Protein AF-A0A2L0FAG2-F1 (afdb_monomer_lite)

Organism: Sorangium cellulosum (NCBI:txid56)

Sequence (89 aa):
MNIRLHDTRATFITIKLANGRTETWISDRTGHRSSNQLHNYKRAARKVAELGLGDFAPLTGDNAGVVSAASRATGNLSEWREWATLTLD

Structure (mmCIF, N/CA/C/O backbone):
data_AF-A0A2L0FAG2-F1
#
_entry.id   AF-A0A2L0FAG2-F1
#
loop_
_atom_site.group_PDB
_atom_site.id
_atom_site.type_symbol
_atom_site.label_atom_id
_atom_site.label_alt_id
_atom_site.label_comp_id
_atom_site.label_asym_id
_atom_site.label_entity_id
_atom_site.label_seq_id
_atom_site.pdbx_PDB_ins_code
_atom_site.Cartn_x
_atom_site.Cartn_y
_atom_site.Cartn_z
_atom_site.occupancy
_atom_site.B_iso_or_equiv
_atom_site.auth_seq_id
_atom_site.auth_comp_id
_atom_site.auth_asym_id
_atom_site.auth_atom_id
_atom_site.pdbx_PDB_model_num
ATOM 1 N N . MET A 1 1 ? 19.083 11.611 -3.972 1.00 41.59 1 MET A N 1
ATOM 2 C CA . MET A 1 1 ? 17.854 10.841 -3.679 1.00 41.59 1 MET A CA 1
ATOM 3 C C . MET A 1 1 ? 18.071 10.127 -2.351 1.00 41.59 1 MET A C 1
ATOM 5 O O . MET A 1 1 ? 18.922 9.252 -2.306 1.00 41.59 1 MET A O 1
ATOM 9 N N . ASN A 1 2 ? 17.430 10.548 -1.258 1.00 47.25 2 ASN A N 1
ATOM 10 C CA . ASN A 1 2 ? 17.673 9.951 0.061 1.00 47.25 2 ASN A CA 1
ATOM 11 C C . ASN A 1 2 ? 16.571 8.927 0.355 1.00 47.25 2 ASN A C 1
ATOM 13 O O . ASN A 1 2 ? 15.504 9.308 0.827 1.00 47.25 2 ASN A O 1
ATOM 17 N N . ILE A 1 3 ? 16.805 7.661 0.005 1.00 53.38 3 ILE A N 1
ATOM 18 C CA . ILE A 1 3 ? 15.871 6.565 0.289 1.00 53.38 3 ILE A CA 1
ATOM 19 C C . ILE A 1 3 ? 16.003 6.236 1.774 1.00 53.38 3 ILE A C 1
ATOM 21 O O . ILE A 1 3 ? 17.037 5.734 2.214 1.00 53.38 3 ILE A O 1
ATOM 25 N N . ARG A 1 4 ? 14.975 6.536 2.567 1.00 64.19 4 ARG A N 1
ATOM 26 C CA . ARG A 1 4 ? 14.926 6.137 3.976 1.00 64.19 4 ARG A CA 1
ATOM 27 C C . ARG A 1 4 ? 14.271 4.765 4.092 1.00 64.19 4 ARG A C 1
ATOM 29 O O . ARG A 1 4 ? 13.387 4.417 3.319 1.00 64.19 4 ARG A O 1
ATOM 36 N N . LEU A 1 5 ? 14.624 4.006 5.132 1.00 56.00 5 LEU A N 1
ATOM 37 C CA . LEU A 1 5 ? 13.926 2.757 5.485 1.00 56.00 5 LEU A CA 1
ATOM 38 C C . LEU A 1 5 ? 12.406 2.973 5.664 1.00 56.00 5 LEU A C 1
ATOM 40 O O . LEU A 1 5 ? 11.597 2.077 5.439 1.00 56.00 5 LEU A O 1
ATOM 44 N N . HIS A 1 6 ? 11.999 4.186 6.047 1.00 61.84 6 HIS A N 1
ATOM 45 C CA . HIS A 1 6 ? 10.588 4.567 6.110 1.00 61.84 6 HIS A CA 1
ATOM 46 C C . HIS A 1 6 ? 9.887 4.546 4.746 1.00 61.84 6 HIS A C 1
ATOM 48 O O . HIS A 1 6 ? 8.698 4.225 4.685 1.00 61.84 6 HIS A O 1
ATOM 54 N N . ASP A 1 7 ? 10.615 4.813 3.664 1.00 71.12 7 ASP A N 1
ATOM 55 C CA . ASP A 1 7 ? 10.067 4.817 2.313 1.00 71.12 7 ASP A CA 1
ATOM 56 C C . ASP A 1 7 ? 9.817 3.385 1.839 1.00 71.12 7 ASP A C 1
ATOM 58 O O . ASP A 1 7 ? 8.771 3.115 1.262 1.00 71.12 7 ASP A O 1
ATOM 62 N N . THR A 1 8 ? 10.690 2.427 2.176 1.00 81.31 8 THR A N 1
ATOM 63 C CA . THR A 1 8 ? 10.496 1.023 1.770 1.00 81.31 8 THR A CA 1
ATOM 64 C C . THR A 1 8 ? 9.263 0.398 2.423 1.00 81.31 8 THR A C 1
ATOM 66 O O . THR A 1 8 ? 8.505 -0.310 1.756 1.00 81.31 8 THR A O 1
ATOM 69 N N . ARG A 1 9 ? 8.988 0.712 3.699 1.00 86.88 9 ARG A N 1
ATOM 70 C CA . ARG A 1 9 ? 7.743 0.301 4.373 1.00 86.88 9 ARG A CA 1
ATOM 71 C C . ARG A 1 9 ? 6.513 0.944 3.724 1.00 86.88 9 ARG A C 1
ATOM 73 O O . ARG A 1 9 ? 5.522 0.250 3.501 1.00 86.88 9 ARG A O 1
ATOM 80 N N . ALA A 1 10 ? 6.575 2.234 3.395 1.00 89.12 10 ALA A N 1
ATOM 81 C CA . ALA A 1 10 ? 5.498 2.931 2.691 1.00 89.12 10 ALA A CA 1
ATOM 82 C C . ALA A 1 10 ? 5.226 2.323 1.303 1.00 89.12 10 ALA A C 1
ATOM 84 O O . ALA A 1 10 ? 4.069 2.086 0.942 1.00 89.12 10 ALA A O 1
ATOM 85 N N . THR A 1 11 ? 6.283 2.009 0.550 1.00 90.25 11 THR A N 1
ATOM 86 C CA . THR A 1 11 ? 6.200 1.344 -0.753 1.00 90.25 11 THR A CA 1
ATOM 87 C C . THR A 1 11 ? 5.561 -0.035 -0.620 1.00 90.25 11 THR A C 1
ATOM 89 O O . THR A 1 11 ? 4.615 -0.330 -1.346 1.00 90.25 11 THR A O 1
ATOM 92 N N . PHE A 1 12 ? 5.992 -0.853 0.347 1.00 92.25 12 PHE A N 1
ATOM 93 C CA . PHE A 1 12 ? 5.405 -2.174 0.590 1.00 92.25 12 PHE A CA 1
ATOM 94 C C . PHE A 1 12 ? 3.894 -2.103 0.841 1.00 92.25 12 PHE A C 1
ATOM 96 O O . PHE A 1 12 ? 3.128 -2.811 0.188 1.00 92.25 12 PHE A O 1
ATOM 103 N N . ILE A 1 13 ? 3.452 -1.224 1.746 1.00 93.81 13 ILE A N 1
ATOM 104 C CA . ILE A 1 13 ? 2.027 -1.066 2.076 1.00 93.81 13 ILE A CA 1
ATOM 105 C C . ILE A 1 13 ? 1.233 -0.638 0.841 1.00 93.81 13 ILE A C 1
ATOM 107 O O . ILE A 1 13 ? 0.191 -1.219 0.544 1.00 93.81 13 ILE A O 1
ATOM 111 N N . THR A 1 14 ? 1.744 0.347 0.102 1.00 94.69 14 THR A N 1
ATOM 112 C CA . THR A 1 14 ? 1.083 0.902 -1.086 1.00 94.69 14 THR A CA 1
ATOM 113 C C . THR A 1 14 ? 0.878 -0.159 -2.168 1.00 94.69 14 THR A C 1
ATOM 115 O O . THR A 1 14 ? -0.244 -0.325 -2.645 1.00 94.69 14 THR A O 1
ATOM 118 N N . ILE A 1 15 ? 1.930 -0.912 -2.514 1.00 94.56 15 ILE A N 1
ATOM 119 C CA . ILE A 1 15 ? 1.866 -1.980 -3.523 1.00 94.56 15 ILE A CA 1
ATOM 120 C C . ILE A 1 15 ? 0.907 -3.094 -3.084 1.00 94.56 15 ILE A C 1
ATOM 122 O O . ILE A 1 15 ? 0.068 -3.541 -3.861 1.00 94.56 15 ILE A O 1
ATOM 126 N N . LYS A 1 16 ? 0.970 -3.535 -1.821 1.00 95.31 16 LYS A N 1
ATOM 127 C CA . LYS A 1 16 ? 0.113 -4.633 -1.344 1.00 95.31 16 LYS A CA 1
ATOM 128 C C . LYS A 1 16 ? -1.360 -4.233 -1.238 1.00 95.31 16 LYS A C 1
ATOM 130 O O . LYS A 1 16 ? -2.211 -5.057 -1.565 1.00 95.31 16 LYS A O 1
ATOM 135 N N . LEU A 1 17 ? -1.663 -2.991 -0.851 1.00 94.88 17 LEU A N 1
ATOM 136 C CA . LEU A 1 17 ? -3.028 -2.456 -0.911 1.00 94.88 17 LEU A CA 1
ATOM 137 C C . LEU A 1 17 ? -3.545 -2.398 -2.352 1.00 94.88 17 LEU A C 1
ATOM 139 O O . LEU A 1 17 ? -4.682 -2.789 -2.598 1.00 94.88 17 LEU A O 1
ATOM 143 N N . ALA A 1 18 ? -2.718 -1.946 -3.300 1.00 94.62 18 ALA A N 1
ATOM 144 C CA . ALA A 1 18 ? -3.087 -1.891 -4.715 1.00 94.62 18 ALA A CA 1
ATOM 145 C C . ALA A 1 18 ? -3.398 -3.286 -5.284 1.00 94.62 18 ALA A C 1
ATOM 147 O O . ALA A 1 18 ? -4.347 -3.448 -6.043 1.00 94.62 18 ALA A O 1
ATOM 148 N N . ASN A 1 19 ? -2.662 -4.305 -4.830 1.00 94.38 19 ASN A N 1
ATOM 149 C CA . ASN A 1 19 ? -2.866 -5.709 -5.193 1.00 94.38 19 ASN A CA 1
ATOM 150 C C . ASN A 1 19 ? -3.937 -6.424 -4.336 1.00 94.38 19 ASN A C 1
ATOM 152 O O . ASN A 1 19 ? -3.965 -7.654 -4.275 1.00 94.38 19 ASN A O 1
ATOM 156 N N . GLY A 1 20 ? -4.804 -5.679 -3.640 1.00 93.25 20 GLY A N 1
ATOM 157 C CA . GLY A 1 20 ? -5.993 -6.218 -2.971 1.00 93.25 20 GLY A CA 1
ATOM 158 C C . GLY A 1 20 ? -5.754 -6.899 -1.620 1.00 93.25 20 GLY A C 1
ATOM 159 O O . GLY A 1 20 ? -6.636 -7.600 -1.123 1.00 93.25 20 GLY A O 1
ATOM 160 N N . ARG A 1 21 ? -4.585 -6.722 -0.989 1.00 95.31 21 ARG A N 1
ATOM 161 C CA . ARG A 1 21 ? -4.364 -7.226 0.377 1.00 95.31 21 ARG A CA 1
ATOM 162 C C . ARG A 1 21 ?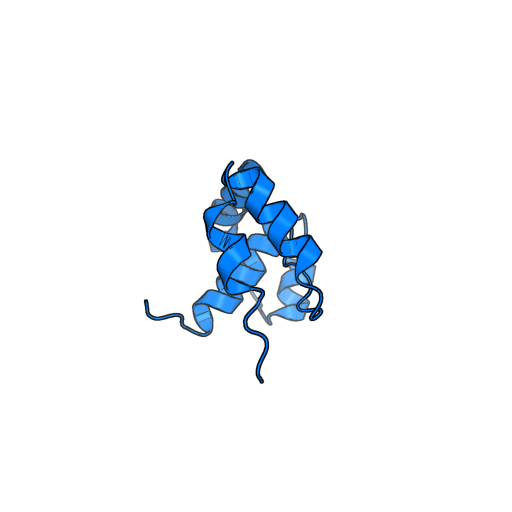 -5.153 -6.403 1.393 1.00 95.31 21 ARG A C 1
ATOM 164 O O . ARG A 1 21 ? -5.275 -5.187 1.273 1.00 95.31 21 ARG A O 1
ATOM 171 N N . THR A 1 22 ? -5.663 -7.078 2.420 1.00 94.19 22 THR A N 1
ATOM 172 C CA . THR A 1 22 ? -6.441 -6.440 3.486 1.00 94.19 22 THR A CA 1
ATOM 173 C C . THR A 1 22 ? -5.544 -5.661 4.446 1.00 94.19 22 THR A C 1
ATOM 175 O O . THR A 1 22 ? -4.366 -5.980 4.619 1.00 94.19 22 THR A O 1
ATOM 178 N N . GLU A 1 23 ? -6.115 -4.662 5.122 1.00 92.19 23 GLU A N 1
ATOM 179 C CA . GLU A 1 23 ? -5.408 -3.920 6.174 1.00 92.19 23 GLU A CA 1
ATOM 180 C C . GLU A 1 23 ? -4.903 -4.849 7.280 1.00 92.19 23 GLU A C 1
ATOM 182 O O . GLU A 1 23 ? -3.757 -4.716 7.692 1.00 92.19 23 GLU A O 1
ATOM 187 N N . THR A 1 24 ? -5.698 -5.841 7.693 1.00 93.38 24 THR A N 1
ATOM 188 C CA . THR A 1 24 ? -5.286 -6.861 8.670 1.00 93.38 24 THR A CA 1
ATOM 189 C C . THR A 1 24 ? -4.033 -7.607 8.213 1.00 93.38 24 THR A C 1
ATOM 191 O O . THR A 1 24 ? -3.047 -7.648 8.940 1.00 93.38 24 THR A O 1
ATOM 194 N N . TRP A 1 25 ? -4.012 -8.096 6.966 1.00 94.50 25 TRP A N 1
ATOM 195 C CA . TRP A 1 25 ? -2.861 -8.820 6.414 1.00 94.50 25 TRP A CA 1
ATOM 196 C C . TRP A 1 25 ? -1.578 -7.974 6.416 1.00 94.50 25 TRP A C 1
ATOM 198 O O . TRP A 1 25 ? -0.476 -8.502 6.607 1.00 94.50 25 TRP A O 1
ATOM 208 N N . ILE A 1 26 ? -1.721 -6.665 6.181 1.00 94.12 26 ILE A N 1
ATOM 209 C CA . ILE A 1 26 ? -0.622 -5.696 6.200 1.00 94.12 26 ILE A CA 1
ATOM 210 C C . ILE A 1 26 ? -0.177 -5.421 7.637 1.00 94.12 26 ILE A C 1
ATOM 212 O O . ILE A 1 26 ? 1.027 -5.436 7.904 1.00 94.12 26 ILE A O 1
ATOM 216 N N . SER A 1 27 ? -1.114 -5.199 8.558 1.00 91.50 27 SER A N 1
ATOM 217 C CA . SER A 1 27 ? -0.844 -4.966 9.979 1.00 91.50 27 SER A CA 1
ATOM 218 C C . SER A 1 27 ? -0.048 -6.113 10.594 1.00 91.50 27 SER A C 1
ATOM 220 O O . SER A 1 27 ? 0.986 -5.851 11.210 1.00 91.50 27 SER A O 1
ATOM 222 N N . ASP A 1 28 ? -0.423 -7.363 10.309 1.00 92.62 28 ASP A N 1
ATOM 223 C CA . ASP A 1 28 ? 0.273 -8.565 10.795 1.00 92.62 28 ASP A CA 1
ATOM 224 C C . ASP A 1 28 ? 1.760 -8.603 10.395 1.00 92.62 28 ASP A C 1
ATOM 226 O O . ASP A 1 28 ? 2.593 -9.152 11.110 1.00 92.62 28 ASP A O 1
ATOM 230 N N . ARG A 1 29 ? 2.122 -8.005 9.250 1.00 89.88 29 ARG A N 1
ATOM 231 C CA . ARG A 1 29 ? 3.487 -8.040 8.679 1.00 89.88 29 ARG A CA 1
ATOM 232 C C . ARG A 1 29 ? 4.314 -6.795 8.948 1.00 89.88 29 ARG A C 1
ATOM 234 O O . ARG A 1 29 ? 5.525 -6.798 8.747 1.00 89.88 29 ARG A O 1
ATOM 241 N N . THR A 1 30 ? 3.665 -5.708 9.340 1.00 89.12 30 THR A N 1
ATOM 242 C CA . THR A 1 30 ? 4.308 -4.396 9.481 1.00 89.12 30 THR A CA 1
ATOM 243 C C . THR A 1 30 ? 4.224 -3.835 10.896 1.00 89.12 30 THR A C 1
ATOM 245 O O . THR A 1 30 ? 4.913 -2.859 11.186 1.00 89.12 30 THR A O 1
ATOM 248 N N . GLY A 1 31 ? 3.420 -4.448 11.771 1.00 88.06 31 GLY A N 1
ATOM 249 C CA . GLY A 1 31 ? 3.249 -4.046 13.166 1.00 88.06 31 GLY A CA 1
ATOM 250 C C . GLY A 1 31 ? 2.379 -2.801 13.359 1.00 88.06 31 GLY A C 1
ATOM 251 O O . GLY A 1 31 ? 2.398 -2.207 14.439 1.00 88.06 31 GLY A O 1
ATOM 252 N N . HIS A 1 32 ? 1.628 -2.374 12.336 1.00 88.56 32 HIS A N 1
ATOM 253 C CA . HIS A 1 32 ? 0.689 -1.261 12.476 1.00 88.56 32 HIS A CA 1
ATOM 254 C C . HIS A 1 32 ? -0.477 -1.675 13.370 1.00 88.56 32 HIS A C 1
ATOM 256 O O . HIS A 1 32 ? -1.129 -2.689 13.143 1.00 88.56 32 HIS A O 1
ATOM 262 N N . ARG A 1 33 ? -0.753 -0.855 14.384 1.00 84.06 33 ARG A N 1
ATOM 263 C CA . ARG A 1 33 ? -1.843 -1.080 15.346 1.00 84.06 33 ARG A CA 1
ATOM 264 C C . ARG A 1 33 ? -3.073 -0.218 15.067 1.00 84.06 33 ARG A C 1
ATOM 266 O O . ARG A 1 33 ? -4.079 -0.348 15.752 1.00 84.06 33 ARG A O 1
ATOM 273 N N . SER A 1 34 ? -2.990 0.681 14.086 1.00 84.19 34 SER A N 1
ATOM 274 C CA . SER A 1 34 ? -4.060 1.617 13.752 1.00 84.19 34 SER A CA 1
ATOM 275 C C . SER A 1 34 ? -4.290 1.697 12.248 1.00 84.19 34 SER A C 1
ATOM 277 O O . SER A 1 34 ? -3.375 2.009 11.483 1.00 84.19 34 SER A O 1
ATOM 279 N N . SER A 1 35 ? -5.548 1.518 11.844 1.00 84.19 35 SER A N 1
ATOM 280 C CA . SER A 1 35 ? -6.003 1.724 10.466 1.00 84.19 35 SER A CA 1
ATOM 281 C C . SER A 1 35 ? -5.795 3.157 9.971 1.00 84.19 35 SER A C 1
ATOM 283 O O . SER A 1 35 ? -5.605 3.353 8.774 1.00 84.19 35 SER A O 1
ATOM 285 N N . ASN A 1 36 ? -5.736 4.164 10.854 1.00 86.44 36 ASN A N 1
ATOM 286 C CA . ASN A 1 36 ? -5.451 5.542 10.432 1.00 86.44 36 ASN A CA 1
ATOM 287 C C . ASN A 1 36 ? -4.062 5.676 9.797 1.00 86.44 36 ASN A C 1
ATOM 289 O O . ASN A 1 36 ? -3.895 6.434 8.845 1.00 86.44 36 ASN A O 1
ATOM 293 N N . GLN A 1 37 ? -3.073 4.911 10.272 1.00 82.00 37 GLN A N 1
ATOM 294 C CA . GLN A 1 37 ? -1.732 4.915 9.683 1.00 82.00 37 GLN A CA 1
ATOM 295 C C . GLN A 1 37 ? -1.740 4.297 8.278 1.00 82.00 37 GLN A C 1
ATOM 297 O O . GLN A 1 37 ? -1.061 4.799 7.385 1.00 82.00 37 GLN A O 1
ATOM 302 N N . LEU A 1 38 ? -2.559 3.261 8.059 1.00 85.44 38 LEU A N 1
ATOM 303 C CA . LEU A 1 38 ? -2.715 2.613 6.754 1.00 85.44 38 LEU A CA 1
ATOM 304 C C . LEU A 1 38 ? -3.556 3.445 5.774 1.00 85.44 38 LEU A C 1
ATOM 306 O O . LEU A 1 38 ? -3.306 3.422 4.567 1.00 85.44 38 LEU A O 1
ATOM 310 N N . HIS A 1 39 ? -4.517 4.222 6.280 1.00 88.75 39 HIS A N 1
ATOM 311 C CA . HIS A 1 39 ? -5.411 5.050 5.470 1.00 88.75 39 HIS A CA 1
ATOM 312 C C . HIS A 1 39 ? -4.648 6.042 4.581 1.00 88.75 39 HIS A C 1
ATOM 314 O O . HIS A 1 39 ? -5.027 6.258 3.427 1.00 88.75 39 HIS A O 1
ATOM 320 N N . ASN A 1 40 ? -3.530 6.578 5.076 1.00 87.50 40 ASN A N 1
ATOM 321 C CA . ASN A 1 40 ? -2.676 7.514 4.342 1.00 87.50 40 ASN 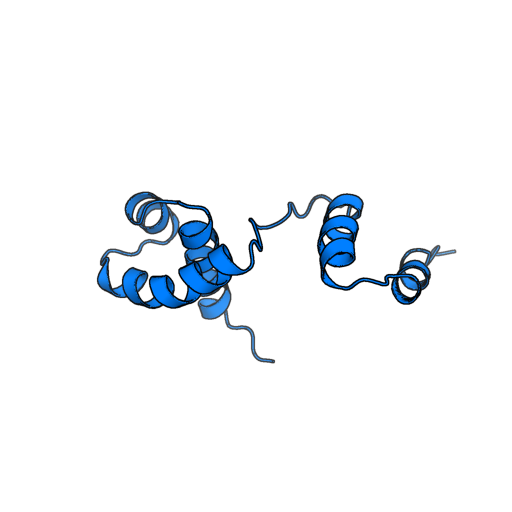A CA 1
ATOM 322 C C . ASN A 1 40 ? -2.151 6.934 3.016 1.00 87.50 40 ASN A C 1
ATOM 324 O O . ASN A 1 40 ? -1.939 7.675 2.056 1.00 87.50 40 ASN A O 1
ATOM 328 N N . TYR A 1 41 ? -2.009 5.610 2.922 1.00 91.12 41 TYR A N 1
ATOM 329 C CA . TYR A 1 41 ? -1.506 4.935 1.726 1.00 91.12 41 TYR A CA 1
ATOM 330 C C . TYR A 1 41 ? -2.601 4.587 0.711 1.00 9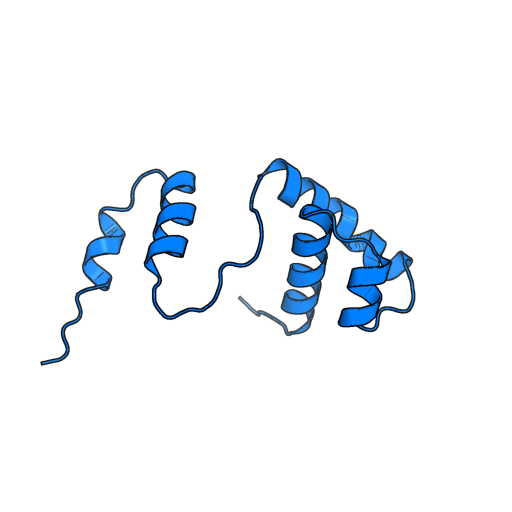1.12 41 TYR A C 1
ATOM 332 O O . TYR A 1 41 ? -2.286 4.305 -0.443 1.00 91.12 41 TYR A O 1
ATOM 340 N N . LYS A 1 42 ? -3.893 4.667 1.072 1.00 90.81 42 LYS A N 1
ATOM 341 C CA . LYS A 1 42 ? -5.001 4.295 0.168 1.00 90.81 42 LYS A CA 1
ATOM 342 C C . LYS A 1 42 ? -5.042 5.135 -1.103 1.00 90.81 42 LYS A C 1
ATOM 344 O O . LYS A 1 42 ? -5.361 4.619 -2.171 1.00 90.81 42 LYS A O 1
ATOM 349 N N . ARG A 1 43 ? -4.714 6.428 -1.008 1.00 91.25 43 ARG A N 1
ATOM 350 C CA . ARG A 1 43 ? -4.670 7.315 -2.181 1.00 91.25 43 ARG A CA 1
ATOM 351 C C . ARG A 1 43 ? -3.575 6.883 -3.158 1.00 91.25 43 ARG A C 1
ATOM 353 O O . ARG A 1 43 ? -3.840 6.785 -4.350 1.00 91.25 43 ARG A O 1
ATOM 360 N N . ALA A 1 44 ? -2.375 6.610 -2.650 1.00 91.06 44 ALA A N 1
ATOM 361 C CA . ALA A 1 44 ? -1.262 6.143 -3.470 1.00 91.06 44 ALA A CA 1
ATOM 362 C C . ALA A 1 44 ? -1.541 4.748 -4.053 1.00 91.06 44 ALA A C 1
ATOM 364 O O . ALA A 1 44 ? -1.267 4.512 -5.225 1.00 91.06 44 ALA A O 1
ATOM 365 N N . ALA A 1 45 ? -2.161 3.858 -3.274 1.00 93.12 45 ALA A N 1
ATOM 366 C CA . ALA A 1 45 ? -2.521 2.514 -3.712 1.00 93.12 45 ALA A CA 1
ATOM 367 C C . ALA A 1 45 ? -3.519 2.527 -4.880 1.00 93.12 45 ALA A C 1
ATOM 369 O O . ALA A 1 45 ? -3.343 1.769 -5.827 1.00 93.12 45 ALA A O 1
ATOM 370 N N . ARG A 1 46 ? -4.516 3.429 -4.866 1.00 93.56 46 ARG A N 1
ATOM 371 C CA . ARG A 1 46 ? -5.432 3.606 -6.008 1.00 93.56 46 ARG A CA 1
ATOM 372 C C . ARG A 1 46 ? -4.689 3.976 -7.284 1.00 93.56 46 ARG A C 1
ATOM 374 O O . ARG A 1 46 ? -4.885 3.319 -8.294 1.00 93.56 46 ARG A O 1
ATOM 381 N N . LYS A 1 47 ? -3.768 4.940 -7.211 1.00 92.56 47 LYS A N 1
ATOM 382 C CA . LYS A 1 47 ? -2.942 5.324 -8.363 1.00 92.56 47 LYS A CA 1
ATOM 383 C C . LYS A 1 47 ? -2.113 4.148 -8.890 1.00 92.56 47 LYS A C 1
ATOM 385 O O . LYS A 1 47 ? -1.988 3.971 -10.093 1.00 92.56 47 LYS A O 1
ATOM 390 N N . VAL A 1 48 ? -1.541 3.339 -7.998 1.00 90.56 48 VAL A N 1
ATOM 391 C CA . VAL A 1 48 ? -0.770 2.149 -8.392 1.00 90.56 48 VAL A CA 1
ATOM 392 C C . VAL A 1 48 ? -1.656 1.105 -9.078 1.00 90.56 48 VAL A C 1
ATOM 394 O O . VAL A 1 48 ? -1.242 0.535 -10.085 1.00 90.56 48 VAL A O 1
ATOM 397 N N . ALA A 1 49 ? -2.866 0.884 -8.560 1.00 91.38 49 ALA A N 1
ATOM 398 C CA . ALA A 1 49 ? -3.837 -0.030 -9.152 1.00 91.38 49 ALA A CA 1
ATOM 399 C C . ALA A 1 49 ? -4.320 0.462 -10.527 1.00 91.38 49 ALA A C 1
ATOM 401 O O . ALA A 1 49 ? -4.363 -0.324 -11.468 1.00 91.38 49 ALA A O 1
ATOM 402 N N . GLU A 1 50 ? -4.608 1.761 -10.665 1.00 91.31 50 GLU A N 1
ATOM 403 C CA . GLU A 1 50 ? -4.980 2.406 -11.935 1.00 91.31 50 GLU A CA 1
ATOM 404 C C . GLU A 1 50 ? -3.890 2.250 -13.006 1.00 91.31 50 GLU A C 1
ATOM 406 O O . GLU A 1 50 ? -4.199 2.036 -14.174 1.00 91.31 50 GLU A O 1
ATOM 411 N N . LEU A 1 51 ? -2.615 2.319 -12.610 1.00 90.12 51 LEU A N 1
ATOM 412 C CA . LEU A 1 51 ? -1.473 2.131 -13.510 1.00 90.12 51 LEU A CA 1
ATOM 413 C C . LEU A 1 51 ? -1.157 0.657 -13.814 1.00 90.12 51 LEU A C 1
ATOM 415 O O . LEU A 1 51 ? -0.295 0.393 -14.647 1.00 90.12 51 LEU A O 1
ATOM 419 N N . GLY A 1 52 ? -1.798 -0.304 -13.139 1.00 87.44 52 GLY A N 1
ATOM 420 C CA . GLY A 1 52 ? -1.565 -1.732 -13.371 1.00 87.44 52 GLY A CA 1
ATOM 421 C C . GLY A 1 52 ? -0.133 -2.198 -13.071 1.00 87.44 52 GLY A C 1
ATOM 422 O O . GLY A 1 52 ? 0.345 -3.136 -13.701 1.00 87.44 52 GLY A O 1
ATO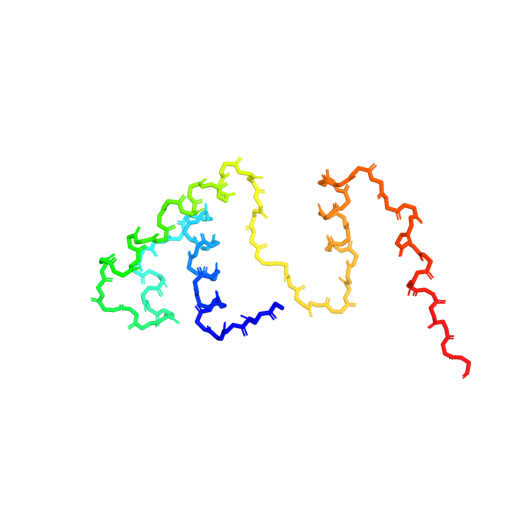M 423 N N . LEU A 1 53 ? 0.561 -1.554 -12.123 1.00 85.12 53 LEU A N 1
ATOM 424 C CA . LEU A 1 53 ? 1.990 -1.790 -11.843 1.00 85.12 53 LEU A CA 1
ATOM 425 C C . LEU A 1 53 ? 2.316 -3.197 -11.306 1.00 85.12 53 LEU A C 1
ATOM 427 O O . LEU A 1 53 ? 3.462 -3.630 -11.401 1.00 85.12 53 LEU A O 1
ATOM 431 N N . GLY A 1 54 ? 1.337 -3.912 -10.746 1.00 87.62 54 GLY A N 1
ATOM 432 C CA . GLY A 1 54 ? 1.527 -5.267 -10.224 1.00 87.62 54 GLY A CA 1
ATOM 433 C C . GLY A 1 54 ? 2.310 -5.331 -8.906 1.00 87.62 54 GLY A C 1
ATOM 434 O O . GLY A 1 54 ? 2.306 -4.393 -8.106 1.00 87.62 54 GLY A O 1
ATOM 435 N N . ASP A 1 55 ? 2.919 -6.484 -8.623 1.00 89.81 55 ASP A N 1
ATOM 436 C CA . ASP A 1 55 ? 3.656 -6.755 -7.379 1.00 89.81 55 ASP A CA 1
ATOM 437 C C . ASP A 1 55 ? 5.179 -6.715 -7.592 1.00 89.81 55 ASP A C 1
ATOM 439 O O . ASP A 1 55 ? 5.667 -6.675 -8.720 1.00 89.81 55 ASP A O 1
ATOM 443 N N . PHE A 1 56 ? 5.942 -6.743 -6.498 1.00 85.50 56 PHE A N 1
ATOM 444 C CA . PHE A 1 56 ? 7.397 -6.838 -6.552 1.00 85.50 56 PHE A CA 1
ATOM 445 C C . PHE A 1 56 ? 7.830 -8.091 -7.314 1.00 85.50 56 PHE A C 1
ATOM 447 O O . PHE A 1 56 ? 7.418 -9.206 -6.982 1.00 85.50 56 PHE A O 1
ATOM 454 N N . ALA A 1 57 ? 8.700 -7.903 -8.303 1.00 81.12 57 ALA A N 1
ATOM 455 C CA . ALA A 1 57 ? 9.329 -9.018 -8.984 1.00 81.12 57 ALA A CA 1
ATOM 456 C C . ALA A 1 57 ? 10.298 -9.745 -8.030 1.00 81.12 57 ALA A C 1
ATOM 458 O O . ALA A 1 57 ? 10.976 -9.090 -7.230 1.00 81.12 57 ALA A O 1
ATOM 459 N N . PRO A 1 58 ? 10.389 -11.084 -8.100 1.00 77.50 58 PRO A N 1
ATOM 460 C CA . PRO A 1 58 ? 11.408 -11.830 -7.378 1.00 77.50 58 PRO A CA 1
ATOM 461 C C . PRO A 1 58 ? 12.815 -11.346 -7.745 1.00 77.50 58 PRO A C 1
ATOM 463 O O . PRO A 1 58 ? 13.134 -11.181 -8.918 1.00 77.50 58 PRO A O 1
ATOM 466 N N . LEU A 1 59 ? 13.679 -11.190 -6.740 1.00 70.00 59 LEU A N 1
ATOM 467 C CA . LEU A 1 59 ? 15.125 -10.979 -6.905 1.00 70.00 59 LEU A CA 1
ATOM 468 C C . LEU A 1 59 ? 15.851 -12.304 -7.219 1.00 70.00 59 LEU A C 1
ATOM 470 O O . LEU A 1 59 ? 16.933 -12.580 -6.709 1.00 70.00 59 LEU A O 1
ATOM 474 N N . THR A 1 60 ? 15.235 -13.184 -8.005 1.00 67.81 60 THR A N 1
ATOM 475 C CA . THR A 1 60 ? 15.938 -14.3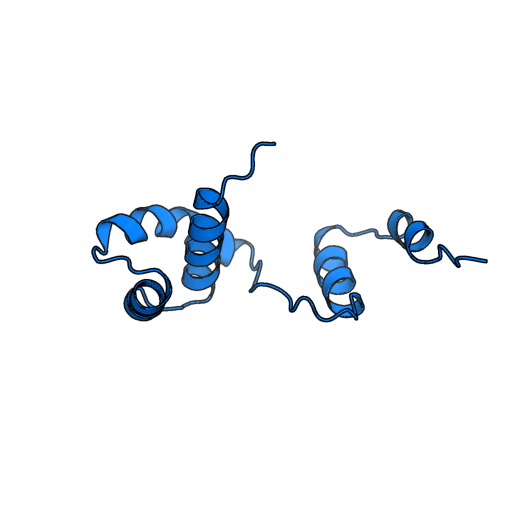45 -8.557 1.00 67.81 60 THR A CA 1
ATOM 476 C C . THR A 1 60 ? 16.911 -13.832 -9.611 1.00 67.81 60 THR A C 1
ATOM 478 O O . THR A 1 60 ? 16.504 -13.034 -10.447 1.00 67.81 60 THR A O 1
ATOM 481 N N . GLY A 1 61 ? 18.172 -14.277 -9.588 1.00 53.97 61 GLY A N 1
ATOM 482 C CA . GLY A 1 61 ? 19.243 -13.786 -10.477 1.00 53.97 61 GLY A CA 1
ATOM 483 C C . GLY A 1 61 ? 19.024 -13.995 -11.983 1.00 53.97 61 GLY A C 1
ATOM 484 O O . GLY A 1 61 ? 19.910 -13.686 -12.773 1.00 53.97 61 GLY A O 1
ATOM 485 N N . ASP A 1 62 ? 17.861 -14.508 -12.384 1.00 58.06 62 ASP A N 1
ATOM 486 C CA . ASP A 1 62 ? 17.385 -14.485 -13.758 1.00 58.06 62 ASP A CA 1
ATOM 487 C C . ASP A 1 62 ? 16.500 -13.246 -13.975 1.00 58.06 62 ASP A C 1
ATOM 489 O O . ASP A 1 62 ? 15.289 -13.226 -13.735 1.00 58.06 62 ASP A O 1
ATOM 493 N N . ASN A 1 63 ? 17.147 -12.166 -14.406 1.00 55.75 63 ASN A N 1
ATOM 494 C CA . ASN A 1 63 ? 16.540 -10.851 -14.605 1.00 55.75 63 ASN A CA 1
ATOM 495 C C . ASN A 1 63 ? 15.605 -10.814 -15.832 1.00 55.75 63 ASN A C 1
ATOM 497 O O . ASN A 1 63 ? 14.976 -9.782 -16.088 1.00 55.75 63 ASN A O 1
ATOM 501 N N . ALA A 1 64 ? 15.512 -11.904 -16.608 1.00 56.72 64 ALA A N 1
ATOM 502 C CA . ALA A 1 64 ? 14.795 -11.949 -17.882 1.00 56.72 64 ALA A CA 1
ATOM 503 C C . ALA A 1 64 ? 13.318 -11.527 -17.755 1.00 56.72 64 ALA A C 1
ATOM 505 O O . ALA A 1 64 ? 12.792 -10.812 -18.613 1.00 56.72 64 ALA A O 1
ATOM 506 N N . GLY A 1 65 ? 12.659 -11.889 -16.649 1.00 55.16 65 GLY A N 1
ATOM 507 C CA . GLY A 1 65 ? 11.269 -11.504 -16.378 1.00 55.16 65 GLY A CA 1
ATOM 508 C C . GLY A 1 65 ? 11.077 -10.013 -16.060 1.00 55.16 65 GLY A C 1
ATOM 509 O O . GLY A 1 65 ? 10.092 -9.411 -16.491 1.00 55.16 65 GLY A O 1
ATOM 510 N N . VAL A 1 66 ? 12.032 -9.391 -15.358 1.00 56.69 66 VAL A N 1
ATOM 511 C CA . VAL A 1 66 ? 11.981 -7.964 -14.975 1.00 56.69 66 VAL A CA 1
ATOM 512 C C . VAL A 1 66 ? 12.182 -7.070 -16.194 1.00 56.69 66 VAL A C 1
ATOM 514 O O . VAL A 1 66 ? 11.447 -6.098 -16.384 1.00 56.69 66 VAL A O 1
ATOM 517 N N . VAL A 1 67 ? 13.131 -7.441 -17.059 1.00 55.91 67 VAL A N 1
ATOM 518 C CA . VAL A 1 67 ? 13.408 -6.728 -18.310 1.00 55.91 67 VAL A CA 1
ATOM 519 C C . VAL A 1 67 ? 12.160 -6.705 -19.196 1.00 55.91 67 VAL A C 1
ATOM 521 O O . VAL A 1 67 ? 11.831 -5.655 -19.735 1.00 55.91 67 VAL A O 1
ATOM 524 N N . SER A 1 68 ? 11.401 -7.805 -19.276 1.00 54.19 68 SER A N 1
ATOM 525 C CA . SER A 1 68 ? 10.165 -7.889 -20.073 1.00 54.19 68 SER A CA 1
ATOM 526 C C . SER A 1 68 ? 9.051 -6.943 -19.594 1.00 54.19 68 SER A C 1
ATOM 528 O O . SER A 1 68 ? 8.411 -6.278 -20.414 1.00 54.19 68 SER A O 1
ATOM 530 N N . ALA A 1 69 ? 8.827 -6.840 -18.278 1.00 54.06 69 ALA A N 1
ATOM 531 C CA . ALA A 1 69 ? 7.789 -5.974 -17.710 1.00 54.06 69 ALA A CA 1
ATOM 532 C C . ALA A 1 69 ? 8.112 -4.481 -17.902 1.00 54.06 69 ALA A C 1
ATOM 534 O O . ALA A 1 69 ? 7.247 -3.712 -18.321 1.00 54.06 69 ALA A O 1
ATOM 535 N N . ALA A 1 70 ? 9.372 -4.089 -17.685 1.00 53.22 70 ALA A N 1
ATOM 536 C CA . ALA A 1 70 ? 9.843 -2.736 -17.979 1.00 53.22 70 ALA A CA 1
ATOM 537 C C . ALA A 1 70 ? 9.814 -2.432 -19.492 1.00 53.22 70 ALA A C 1
ATOM 539 O O . ALA A 1 70 ? 9.448 -1.330 -19.893 1.00 53.22 70 ALA A O 1
ATOM 540 N N . SER A 1 71 ? 10.117 -3.423 -20.341 1.00 55.97 71 SER A N 1
ATOM 541 C CA . SER A 1 71 ? 10.065 -3.301 -21.807 1.00 55.97 71 SER A CA 1
ATOM 542 C C . SER A 1 71 ? 8.683 -2.895 -22.318 1.00 55.97 71 SER A C 1
ATOM 544 O O . SER A 1 71 ? 8.561 -2.014 -23.168 1.00 55.97 71 SER A O 1
ATOM 546 N N . ARG A 1 72 ? 7.627 -3.503 -21.759 1.00 52.50 72 ARG A N 1
ATOM 547 C CA . ARG A 1 72 ? 6.232 -3.212 -22.123 1.00 52.50 72 ARG A CA 1
ATOM 548 C C . ARG A 1 72 ? 5.796 -1.795 -21.762 1.00 52.50 72 ARG A C 1
ATOM 550 O O . ARG A 1 72 ? 4.929 -1.253 -22.438 1.00 52.50 72 ARG A O 1
ATOM 557 N N . ALA A 1 73 ? 6.377 -1.213 -20.715 1.00 52.38 73 ALA A N 1
ATOM 558 C CA . ALA A 1 73 ? 6.038 0.129 -20.254 1.00 52.38 73 ALA A CA 1
ATOM 559 C C . ALA A 1 73 ? 6.782 1.235 -21.025 1.00 52.38 73 ALA A C 1
ATOM 561 O O . ALA A 1 73 ? 6.246 2.331 -21.170 1.00 52.38 73 ALA A O 1
ATOM 562 N N . THR A 1 74 ? 7.993 0.956 -21.522 1.00 54.22 74 THR A N 1
ATOM 563 C CA . THR A 1 74 ? 8.909 2.000 -22.027 1.00 54.22 74 THR A CA 1
ATOM 564 C C . THR A 1 74 ? 9.129 1.961 -23.546 1.00 54.22 74 THR A C 1
ATOM 566 O O . THR A 1 74 ? 9.679 2.900 -24.109 1.00 54.22 74 THR A O 1
ATOM 569 N N . GLY A 1 75 ? 8.676 0.919 -24.251 1.00 46.72 75 GLY A N 1
ATOM 570 C CA . GLY A 1 75 ? 8.547 0.933 -25.716 1.00 46.72 75 GLY A CA 1
ATOM 571 C C . GLY A 1 75 ? 9.838 0.856 -26.547 1.00 46.72 75 GLY A C 1
ATOM 572 O O . GLY A 1 75 ? 9.734 0.708 -27.760 1.00 46.72 75 GLY A O 1
ATOM 573 N N . ASN A 1 76 ? 11.040 0.891 -25.962 1.00 52.22 76 ASN A N 1
ATOM 574 C CA . ASN A 1 76 ? 12.281 0.564 -26.674 1.00 52.22 76 ASN A CA 1
ATOM 575 C C . ASN A 1 76 ? 13.414 0.205 -25.691 1.00 52.22 76 ASN A C 1
ATOM 577 O O . ASN A 1 76 ? 13.732 0.995 -24.807 1.00 52.22 76 ASN A O 1
ATOM 581 N N . LEU A 1 77 ? 14.018 -0.984 -25.832 1.00 52.12 77 LEU A N 1
ATOM 582 C CA . LEU A 1 77 ? 15.130 -1.469 -24.992 1.00 52.12 77 LEU A CA 1
ATOM 583 C C . LEU A 1 77 ? 16.425 -1.740 -25.778 1.00 52.12 77 LEU A C 1
ATOM 585 O O . LEU A 1 77 ? 17.327 -2.392 -25.247 1.00 52.12 77 LEU A O 1
ATOM 589 N N . SER A 1 78 ? 16.554 -1.268 -27.024 1.00 54.50 78 SER A N 1
ATOM 590 C CA . SER A 1 78 ? 17.793 -1.475 -27.792 1.00 54.50 78 SER A CA 1
ATOM 591 C C . SER A 1 78 ? 19.032 -0.932 -27.067 1.00 54.50 78 SER A C 1
ATOM 593 O O . SER A 1 78 ? 20.080 -1.560 -27.134 1.00 54.50 78 SER A O 1
ATOM 595 N N . GLU A 1 79 ? 18.885 0.149 -26.294 1.00 50.47 79 GLU A N 1
ATOM 596 C CA . GLU A 1 79 ? 19.969 0.779 -25.520 1.00 50.47 79 GLU A CA 1
ATOM 597 C C . GLU A 1 79 ? 20.437 -0.034 -24.296 1.00 50.47 79 GLU A C 1
ATOM 599 O O . GLU A 1 79 ? 21.548 0.157 -23.812 1.00 50.47 79 GLU A O 1
ATOM 604 N N . TRP A 1 80 ? 19.625 -0.967 -23.783 1.00 44.91 80 TRP A N 1
ATOM 605 C CA . TRP A 1 80 ? 19.931 -1.682 -22.532 1.00 44.91 80 TRP A CA 1
ATOM 606 C C . TRP A 1 80 ? 20.601 -3.044 -22.747 1.00 44.91 80 TRP A C 1
ATOM 608 O O . TRP A 1 80 ? 21.182 -3.593 -21.811 1.00 44.91 80 TRP A O 1
ATOM 618 N N . ARG A 1 81 ? 20.545 -3.603 -23.967 1.00 52.53 81 ARG A N 1
ATOM 619 C CA . ARG A 1 81 ? 21.167 -4.905 -24.285 1.00 52.53 81 ARG A CA 1
ATOM 620 C C . ARG A 1 81 ? 22.694 -4.872 -24.201 1.00 52.53 81 ARG A C 1
ATOM 622 O O . ARG A 1 81 ? 23.288 -5.908 -23.928 1.00 52.53 81 ARG A O 1
ATOM 629 N N . GLU A 1 82 ? 23.313 -3.711 -24.395 1.00 52.25 82 GLU A N 1
ATOM 630 C CA . GLU A 1 82 ? 24.776 -3.565 -24.446 1.00 52.25 82 GLU A CA 1
ATOM 631 C C . GLU A 1 82 ? 25.454 -3.724 -23.072 1.00 52.25 82 GLU A C 1
ATOM 633 O O . GLU A 1 82 ? 26.611 -4.123 -22.996 1.00 52.25 82 GLU A O 1
ATOM 638 N N . TRP A 1 83 ? 24.728 -3.504 -21.971 1.00 45.03 83 TRP A N 1
ATOM 639 C CA . TRP A 1 83 ? 25.281 -3.553 -20.609 1.00 45.03 83 TRP A CA 1
ATOM 640 C C . TRP A 1 83 ? 25.302 -4.961 -19.991 1.00 45.03 83 TRP A C 1
ATOM 642 O O . TRP A 1 83 ? 25.921 -5.164 -18.949 1.00 45.03 83 TRP A O 1
ATOM 652 N N . ALA A 1 84 ? 24.613 -5.937 -20.595 1.00 52.09 84 ALA A N 1
ATOM 653 C CA . ALA A 1 84 ? 24.478 -7.293 -20.048 1.00 52.09 84 ALA A CA 1
ATOM 654 C C . ALA A 1 84 ? 25.607 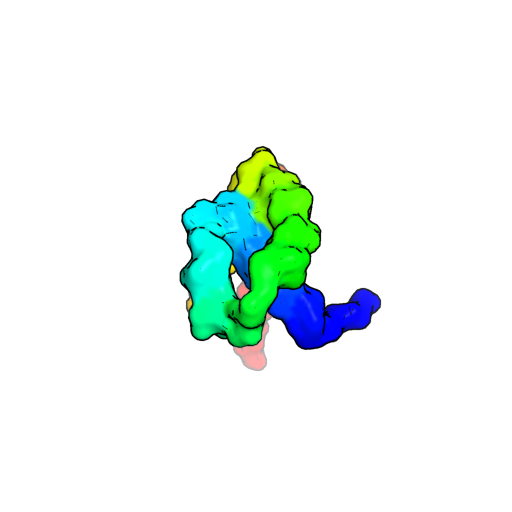-8.250 -20.474 1.00 52.09 84 ALA A C 1
ATOM 656 O O . ALA A 1 84 ? 25.744 -9.331 -19.906 1.00 52.09 84 ALA A O 1
ATOM 657 N N . THR A 1 85 ? 26.424 -7.858 -21.452 1.00 47.78 85 THR A N 1
ATOM 658 C CA . THR A 1 85 ? 27.569 -8.629 -21.955 1.00 47.78 85 THR A CA 1
ATOM 659 C C . THR A 1 85 ? 28.888 -8.000 -21.523 1.00 47.78 85 THR A C 1
ATOM 661 O O . THR A 1 85 ? 29.759 -7.758 -22.351 1.00 47.78 85 THR A O 1
ATOM 664 N N . LEU A 1 86 ? 29.057 -7.732 -20.225 1.00 44.38 86 LEU A N 1
ATOM 665 C CA . LEU A 1 86 ? 30.405 -7.623 -19.675 1.00 44.38 86 LEU A CA 1
ATOM 666 C C . LEU A 1 86 ? 30.869 -9.047 -19.348 1.00 44.38 86 LEU A C 1
ATOM 668 O O . LEU A 1 86 ? 30.690 -9.545 -18.237 1.00 44.38 86 LEU A O 1
ATOM 672 N N . THR A 1 87 ? 31.383 -9.748 -20.356 1.00 49.56 87 THR A N 1
ATOM 673 C CA . THR A 1 87 ? 32.253 -10.898 -20.107 1.00 49.56 87 THR A CA 1
ATOM 674 C C . THR A 1 87 ? 33.467 -10.373 -19.353 1.00 49.56 87 THR A C 1
ATOM 676 O O . THR A 1 87 ? 34.141 -9.474 -19.842 1.00 49.56 87 THR A O 1
ATOM 679 N N . LEU A 1 88 ? 33.680 -10.870 -18.136 1.00 43.59 88 LEU A N 1
ATOM 680 C CA . LEU A 1 88 ? 34.946 -10.713 -17.433 1.00 43.59 88 LEU A CA 1
ATOM 681 C C . LEU A 1 88 ? 35.897 -11.762 -18.012 1.00 43.59 88 LEU A C 1
ATOM 683 O O . LEU A 1 88 ? 35.705 -12.953 -17.762 1.00 43.59 88 LEU A O 1
ATOM 687 N N . ASP A 1 89 ? 36.838 -11.317 -18.834 1.00 50.47 89 ASP A N 1
ATOM 688 C CA . ASP A 1 89 ? 38.047 -12.054 -19.206 1.00 50.47 89 ASP A CA 1
ATOM 689 C C . ASP A 1 89 ? 38.964 -12.286 -17.990 1.00 50.47 89 ASP A C 1
ATOM 691 O O . ASP A 1 89 ? 39.101 -11.366 -17.146 1.00 50.47 89 ASP A O 1
#

pLDDT: mean 74.41, std 18.67, range [41.59, 95.31]

Foldseek 3Di:
DDDDPVVVLLVQLLQCVLVPDDPVNSCVVNVDPDVVVSVVSNVSNVVCNVVVVHHDDDPDVPCVVVCVSVCVVPVDCPVPVVVVPPDDD

Radius of gyration: 16.9 Å; chains: 1; bounding box: 44×25×43 Å

InterPro domains:
  IPR011010 DNA breaking-rejoining enzyme, catalytic core [SSF56349] (2-44)
  IPR013762 Integrase-like, catalytic domain superfamily [G3DSA:1.10.443.10] (1-51)

Secondary structure (DSSP, 8-state):
----HHHHHHHHHHHHHHTT--HHHHHHHH----HHHHHHHHHHHHHHHHTT--SPPP--S-THHHHHHHHHHHS--TTTGGGS-----